Protein AF-A0A7S4W6D6-F1 (afdb_monomer_lite)

pLDDT: mean 73.68, std 18.91, range [32.16, 95.25]

Secondary structure (DSSP, 8-state):
--------TTGGGSS----S---HHHHHHHHHHHHHHHHHHHHHHHHTT-HHHHHHHHHHHHHHHHHTT-HHHHHHHHHHHHHHHHHTT-HHHHHHHHHHHHHHHHHHHHHHHHHS---

Structure (mmCIF, N/CA/C/O backbone):
data_AF-A0A7S4W6D6-F1
#
_entry.id   AF-A0A7S4W6D6-F1
#
loop_
_atom_site.group_PDB
_atom_site.id
_atom_site.type_symbol
_atom_site.label_atom_id
_atom_site.label_alt_id
_atom_site.label_comp_id
_atom_site.label_asym_id
_atom_site.label_entity_id
_atom_site.label_seq_id
_atom_site.pdbx_PDB_ins_code
_atom_site.Cartn_x
_atom_site.Cartn_y
_atom_site.Cartn_z
_atom_site.occupancy
_atom_site.B_iso_or_equiv
_atom_site.auth_seq_id
_atom_site.auth_comp_id
_atom_site.auth_asym_id
_atom_site.auth_atom_id
_atom_site.pdbx_PDB_model_num
ATOM 1 N N . THR A 1 1 ? -33.468 15.101 10.224 1.00 41.28 1 THR A N 1
ATOM 2 C CA . THR A 1 1 ? -33.959 14.439 9.003 1.00 41.28 1 THR A CA 1
ATOM 3 C C . THR A 1 1 ? -32.757 14.101 8.156 1.00 41.28 1 THR A C 1
ATOM 5 O O . THR A 1 1 ? -32.208 14.968 7.493 1.00 41.28 1 THR A O 1
ATOM 8 N N . GLU A 1 2 ? -32.284 12.864 8.291 1.00 43.59 2 GLU A N 1
ATOM 9 C CA . GLU A 1 2 ? -31.360 12.244 7.335 1.00 43.59 2 GLU A CA 1
ATOM 10 C C . GLU A 1 2 ? -32.027 12.132 5.956 1.00 43.59 2 GLU A C 1
ATOM 12 O O . GLU A 1 2 ? -33.261 12.132 5.866 1.00 43.59 2 GLU A O 1
ATOM 17 N N . PRO A 1 3 ? -31.221 12.002 4.892 1.00 48.72 3 PRO A N 1
ATOM 18 C CA . PRO A 1 3 ? -31.284 10.718 4.204 1.00 48.72 3 PRO A CA 1
ATOM 19 C C . PRO A 1 3 ? -29.919 10.149 3.778 1.00 48.72 3 PRO A C 1
ATOM 21 O O . PRO A 1 3 ? -29.085 10.830 3.189 1.00 48.72 3 PRO A O 1
ATOM 24 N N . ALA A 1 4 ? -29.788 8.850 4.052 1.00 39.94 4 ALA A N 1
ATOM 25 C CA . ALA A 1 4 ? -29.309 7.790 3.166 1.00 39.94 4 ALA A CA 1
ATOM 26 C C . ALA A 1 4 ? -27.932 7.937 2.489 1.00 39.94 4 ALA A C 1
ATOM 28 O O . ALA A 1 4 ? -27.770 8.470 1.393 1.00 39.94 4 ALA A O 1
ATOM 29 N N . LEU A 1 5 ? -26.965 7.278 3.130 1.00 52.81 5 LEU A N 1
ATOM 30 C CA . LEU A 1 5 ? -25.963 6.428 2.490 1.00 52.81 5 LEU A CA 1
ATOM 31 C C . LEU A 1 5 ? -26.564 5.592 1.346 1.00 52.81 5 LEU A C 1
ATOM 33 O O . LEU A 1 5 ? -27.605 4.978 1.541 1.00 52.81 5 LEU A O 1
ATOM 37 N N . GLU A 1 6 ? -25.863 5.516 0.213 1.00 42.66 6 GLU A N 1
ATOM 38 C CA . GLU A 1 6 ? -25.458 4.260 -0.445 1.0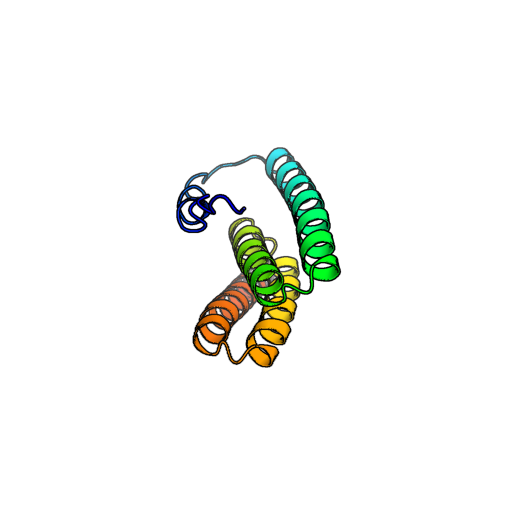0 42.66 6 GLU A CA 1
ATOM 39 C C . GLU A 1 6 ? -24.700 4.586 -1.741 1.00 42.66 6 GLU A C 1
ATOM 41 O O . GLU A 1 6 ? -25.238 4.595 -2.844 1.00 42.66 6 GLU A O 1
ATOM 46 N N . VAL A 1 7 ? -23.399 4.848 -1.611 1.00 49.75 7 VAL A N 1
ATOM 47 C CA . VAL A 1 7 ? -22.474 4.533 -2.703 1.00 49.75 7 VAL A CA 1
ATOM 48 C C . VAL A 1 7 ? -21.761 3.263 -2.256 1.00 49.75 7 VAL A C 1
ATOM 50 O O . VAL A 1 7 ? -21.077 3.296 -1.229 1.00 49.75 7 VAL A O 1
ATOM 53 N N . PRO A 1 8 ? -21.942 2.123 -2.941 1.00 40.03 8 PRO A N 1
ATOM 54 C CA . PRO A 1 8 ? -21.362 0.872 -2.499 1.00 40.03 8 PRO A CA 1
ATOM 55 C C . PRO A 1 8 ? -19.841 0.968 -2.633 1.00 40.03 8 PRO A C 1
ATOM 57 O O . PRO A 1 8 ? -19.278 0.826 -3.715 1.00 40.03 8 PRO A O 1
ATOM 60 N N . LEU A 1 9 ? -19.166 1.144 -1.495 1.00 46.25 9 LEU A N 1
ATOM 61 C CA . LEU A 1 9 ? -17.710 1.038 -1.327 1.00 46.25 9 LEU A CA 1
ATOM 62 C C . LEU A 1 9 ? -17.166 -0.334 -1.805 1.00 46.25 9 LEU A C 1
ATOM 64 O O . LEU A 1 9 ? -15.966 -0.520 -1.977 1.00 46.25 9 LEU A O 1
ATOM 68 N N . ALA A 1 10 ? -18.061 -1.297 -2.058 1.00 36.84 10 ALA A N 1
ATOM 69 C CA . ALA A 1 10 ? -17.782 -2.588 -2.676 1.00 36.84 10 ALA A CA 1
ATOM 70 C C . ALA A 1 10 ? -17.626 -2.538 -4.213 1.00 36.84 10 ALA A C 1
ATOM 72 O O . ALA A 1 10 ? -16.983 -3.423 -4.769 1.00 36.84 10 ALA A O 1
ATOM 73 N N . ALA A 1 11 ? -18.151 -1.521 -4.909 1.00 33.66 11 ALA A N 1
ATOM 74 C CA . ALA A 1 11 ? -18.073 -1.425 -6.373 1.00 33.66 11 ALA A CA 1
ATOM 75 C C . ALA A 1 11 ? -16.728 -0.872 -6.876 1.00 33.66 11 ALA A C 1
ATOM 77 O O . ALA A 1 11 ? -16.316 -1.169 -7.994 1.00 33.66 11 ALA A O 1
ATOM 78 N N . ALA A 1 12 ? -15.988 -0.144 -6.035 1.00 40.50 12 ALA A N 1
ATOM 79 C CA . ALA A 1 12 ? -14.643 0.328 -6.372 1.00 40.50 12 ALA A CA 1
ATOM 80 C C . ALA A 1 12 ? -13.569 -0.781 -6.295 1.00 40.50 12 ALA A C 1
ATOM 82 O O . ALA A 1 12 ? -12.420 -0.555 -6.663 1.00 40.50 12 ALA A O 1
ATOM 83 N N . ARG A 1 13 ? -13.929 -1.992 -5.833 1.00 39.66 13 ARG A N 1
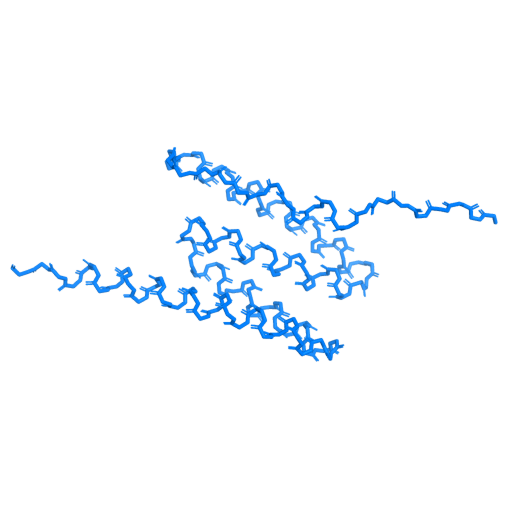ATOM 84 C CA . ARG A 1 13 ? -13.005 -3.127 -5.655 1.00 39.66 13 ARG A CA 1
ATOM 85 C C . ARG A 1 13 ? -12.762 -3.982 -6.909 1.00 39.66 13 ARG A C 1
ATOM 87 O O . ARG A 1 13 ? -11.958 -4.904 -6.814 1.00 39.66 13 ARG A O 1
ATOM 94 N N . CYS A 1 14 ? -13.391 -3.714 -8.061 1.00 32.16 14 CYS A N 1
ATOM 95 C CA . CYS A 1 14 ? -13.367 -4.665 -9.191 1.00 32.16 14 CYS A CA 1
ATOM 96 C C . CYS A 1 14 ? -12.949 -4.143 -10.579 1.00 32.16 14 CYS A C 1
ATOM 98 O O . CYS A 1 14 ? -12.890 -4.951 -11.498 1.00 32.16 14 CYS A O 1
ATOM 100 N N . THR A 1 15 ? -12.591 -2.874 -10.773 1.00 45.25 15 THR A N 1
ATOM 101 C CA . THR A 1 15 ? -12.300 -2.331 -12.125 1.00 45.25 15 THR A CA 1
ATOM 102 C C . THR A 1 15 ? -10.847 -1.912 -12.356 1.00 45.25 15 THR A C 1
ATOM 104 O O . THR A 1 15 ? -10.581 -0.967 -13.089 1.00 45.25 15 THR A O 1
ATOM 107 N N . LEU A 1 16 ? -9.878 -2.612 -11.758 1.00 44.31 16 LEU A N 1
ATOM 108 C CA . LEU A 1 16 ? -8.450 -2.354 -12.017 1.00 44.31 16 LEU A CA 1
ATOM 109 C C . LEU A 1 16 ? -7.675 -3.646 -12.313 1.00 44.31 16 LEU A C 1
ATOM 111 O O . LEU A 1 16 ? -6.650 -3.975 -11.701 1.00 44.31 16 LEU A O 1
ATOM 115 N N . LEU A 1 17 ? -8.235 -4.405 -13.251 1.00 53.34 17 LEU A N 1
ATOM 116 C CA . LEU A 1 17 ? -7.581 -5.483 -13.976 1.00 53.34 17 LEU A CA 1
ATOM 117 C C . LEU A 1 17 ? -7.594 -5.110 -15.455 1.00 53.34 17 LEU A C 1
ATOM 119 O O . LEU A 1 17 ? -8.565 -4.536 -15.929 1.00 53.34 17 LEU A O 1
ATOM 123 N N . GLU A 1 18 ? -6.510 -5.486 -16.126 1.00 52.00 18 GLU A N 1
ATOM 124 C CA . GLU A 1 18 ? -6.166 -5.184 -17.518 1.00 52.00 18 GLU A CA 1
ATOM 125 C C . GLU A 1 18 ? -5.573 -3.790 -17.715 1.00 52.00 18 GLU A C 1
ATOM 127 O O . GLU A 1 18 ? -6.297 -2.818 -17.845 1.00 52.00 18 GLU A O 1
ATOM 132 N N . VAL A 1 19 ? -4.237 -3.702 -17.760 1.00 44.19 19 VAL A N 1
ATOM 133 C CA . VAL A 1 19 ? -3.527 -3.501 -19.036 1.00 44.19 19 VAL A CA 1
ATOM 134 C C . VAL A 1 19 ? -2.110 -4.083 -18.915 1.00 44.19 19 VAL A C 1
ATOM 136 O O . VAL A 1 19 ? -1.257 -3.569 -18.197 1.00 44.19 19 VAL A O 1
ATOM 139 N N . ARG A 1 20 ? -1.843 -5.181 -19.628 1.00 42.28 20 ARG A N 1
ATOM 140 C CA . ARG A 1 20 ? -0.482 -5.636 -19.947 1.00 42.28 20 ARG A CA 1
ATOM 141 C C . ARG A 1 20 ? -0.112 -5.019 -21.295 1.00 42.28 20 ARG A C 1
ATOM 143 O O . ARG A 1 20 ? -0.681 -5.419 -22.303 1.00 42.28 20 ARG A O 1
ATOM 150 N N . GLY A 1 21 ? 0.831 -4.077 -21.296 1.00 49.56 21 GLY A N 1
ATOM 151 C CA . GLY A 1 21 ? 1.399 -3.480 -22.514 1.00 49.56 21 GLY A CA 1
ATOM 152 C C . GLY A 1 21 ? 1.169 -1.976 -22.625 1.00 49.56 21 GLY A C 1
ATOM 153 O O . GLY A 1 21 ? 0.444 -1.540 -23.509 1.00 49.56 21 GLY A O 1
ATOM 154 N N . GLN A 1 22 ? 1.756 -1.185 -21.722 1.00 50.47 22 GLN A N 1
ATOM 155 C CA . GLN A 1 22 ? 1.543 0.265 -21.697 1.00 50.47 22 GLN A CA 1
ATOM 156 C C . GLN A 1 22 ? 2.870 1.031 -21.717 1.00 50.47 22 GLN A C 1
ATOM 158 O O . GLN A 1 22 ? 3.802 0.655 -20.994 1.00 50.47 22 GLN A O 1
ATOM 163 N N . GLU A 1 23 ? 2.936 2.055 -22.571 1.00 51.19 23 GLU A N 1
ATOM 164 C CA . GLU A 1 23 ? 4.106 2.892 -22.857 1.00 51.19 23 GLU A CA 1
ATOM 165 C C . GLU A 1 23 ? 4.630 3.586 -21.581 1.00 51.19 23 GLU A C 1
ATOM 167 O O . GLU A 1 23 ? 3.844 3.930 -20.692 1.00 51.19 23 GLU A O 1
ATOM 172 N N . PRO A 1 24 ? 5.949 3.822 -21.455 1.00 53.44 24 PRO A N 1
ATOM 173 C CA . PRO A 1 24 ? 6.542 4.414 -20.250 1.00 53.44 24 PRO A CA 1
ATOM 174 C C . PRO A 1 24 ? 5.996 5.817 -19.926 1.00 53.44 24 PRO A C 1
ATOM 176 O O . PRO A 1 24 ? 5.885 6.173 -18.753 1.00 53.44 24 PRO A O 1
ATOM 179 N N . SER A 1 25 ? 5.593 6.590 -20.940 1.00 56.75 25 SER A N 1
ATOM 180 C CA . SER A 1 25 ? 4.988 7.918 -20.770 1.00 56.75 25 SER A CA 1
ATOM 181 C C . SER A 1 25 ? 3.594 7.863 -20.133 1.00 56.75 25 SER A C 1
ATOM 183 O O . SER A 1 25 ? 3.292 8.675 -19.260 1.00 56.75 25 SER A O 1
ATOM 185 N N . ASP A 1 26 ? 2.776 6.873 -20.496 1.00 62.25 26 ASP A N 1
ATOM 186 C CA . ASP A 1 26 ? 1.437 6.685 -19.922 1.00 62.25 26 ASP A CA 1
ATOM 187 C C . ASP A 1 26 ? 1.500 6.204 -18.467 1.00 62.25 26 ASP A C 1
ATOM 189 O O . ASP A 1 26 ? 0.642 6.548 -17.653 1.00 62.25 26 ASP A O 1
ATOM 193 N N . ARG A 1 27 ? 2.535 5.428 -18.116 1.00 59.19 27 ARG A N 1
ATOM 194 C CA . ARG A 1 27 ? 2.764 4.969 -16.735 1.00 59.19 27 ARG A CA 1
ATOM 195 C C . ARG A 1 27 ? 3.138 6.115 -15.805 1.00 59.19 27 ARG A C 1
ATOM 197 O O . ARG A 1 27 ? 2.593 6.205 -14.712 1.00 59.19 27 ARG A O 1
ATOM 204 N N . LEU A 1 28 ? 4.028 7.004 -16.246 1.00 61.69 28 LEU A N 1
ATOM 205 C CA . LEU A 1 28 ? 4.422 8.188 -15.476 1.00 61.69 28 LEU A CA 1
ATOM 206 C C . LEU A 1 28 ? 3.243 9.139 -15.261 1.00 61.69 28 LEU A C 1
ATOM 208 O O . LEU A 1 28 ? 3.037 9.613 -14.147 1.00 61.69 28 LEU A O 1
ATOM 212 N N . LEU A 1 29 ? 2.435 9.368 -16.301 1.00 66.25 29 LEU A N 1
ATOM 213 C CA . LEU A 1 29 ? 1.248 10.214 -16.193 1.00 66.25 29 LEU A CA 1
ATOM 214 C C . LEU A 1 29 ? 0.227 9.628 -15.206 1.00 66.25 29 LEU A C 1
ATOM 216 O O . LEU A 1 29 ? -0.270 10.344 -14.340 1.00 66.25 29 LEU A O 1
ATOM 220 N N . ARG A 1 30 ? -0.027 8.315 -15.268 1.00 66.25 30 ARG A N 1
ATOM 221 C CA . ARG A 1 30 ? -0.921 7.636 -14.318 1.00 66.25 30 ARG A CA 1
ATOM 222 C C . ARG A 1 30 ? -0.388 7.628 -12.892 1.00 66.25 30 ARG A C 1
ATOM 224 O O . ARG A 1 30 ? -1.177 7.809 -11.970 1.00 66.25 30 ARG A O 1
ATOM 231 N N . ALA A 1 31 ? 0.917 7.442 -12.701 1.00 67.06 31 ALA A N 1
ATOM 232 C CA . ALA A 1 31 ? 1.538 7.527 -11.383 1.00 67.06 31 ALA A CA 1
ATOM 233 C C . ALA A 1 31 ? 1.353 8.931 -10.787 1.00 67.06 31 ALA A C 1
ATOM 235 O O . ALA A 1 31 ? 0.902 9.055 -9.653 1.00 67.06 31 ALA A O 1
ATOM 236 N N . GLN A 1 32 ? 1.581 9.981 -11.580 1.00 71.19 32 GLN A N 1
ATOM 237 C CA . GLN A 1 32 ? 1.366 11.369 -11.166 1.00 71.19 32 GLN A CA 1
ATOM 238 C C . GLN A 1 32 ? -0.104 11.639 -10.791 1.00 71.19 32 GLN A C 1
ATOM 240 O O . GLN A 1 32 ? -0.394 12.182 -9.726 1.00 71.19 32 GLN A O 1
ATOM 245 N N . GLU A 1 33 ? -1.052 11.214 -11.632 1.00 75.94 33 GLU A N 1
ATOM 246 C CA . GLU A 1 33 ? -2.488 11.358 -11.362 1.00 75.94 33 GLU A CA 1
ATOM 247 C C . GLU A 1 33 ? -2.931 10.575 -10.120 1.00 75.94 33 GLU A C 1
ATOM 249 O O . GLU A 1 33 ? -3.780 11.038 -9.350 1.00 75.94 33 GLU A O 1
ATOM 254 N N . LEU A 1 34 ? -2.365 9.383 -9.916 1.00 74.50 34 LEU A N 1
ATOM 255 C CA . LEU A 1 34 ? -2.608 8.569 -8.734 1.00 74.50 34 LEU A CA 1
ATOM 256 C C . LEU A 1 34 ? -2.092 9.288 -7.486 1.00 74.50 34 LEU A C 1
ATOM 258 O O . LEU A 1 34 ? -2.823 9.376 -6.507 1.00 74.50 34 LEU A O 1
ATOM 262 N N . GLU A 1 35 ? -0.891 9.862 -7.521 1.00 75.44 35 GLU A N 1
ATOM 263 C CA . GLU A 1 35 ? -0.320 10.631 -6.410 1.00 75.44 35 GLU A CA 1
ATOM 264 C C . GLU A 1 35 ? -1.172 11.843 -6.043 1.00 75.44 35 GLU A C 1
ATOM 266 O O . GLU A 1 35 ? -1.495 12.036 -4.869 1.00 75.44 35 GLU A O 1
ATOM 271 N N . ASP A 1 36 ? -1.617 12.612 -7.036 1.00 78.25 36 ASP A N 1
ATOM 272 C CA . ASP A 1 36 ? -2.478 13.771 -6.810 1.00 78.25 36 ASP A CA 1
ATOM 273 C C . ASP A 1 36 ? -3.831 13.371 -6.208 1.00 78.25 36 ASP A C 1
ATOM 275 O O . ASP A 1 36 ? -4.380 14.060 -5.338 1.00 78.25 36 ASP A O 1
ATOM 279 N N . ARG A 1 37 ? -4.392 12.241 -6.654 1.00 76.75 37 ARG A N 1
ATOM 280 C CA . ARG A 1 37 ? -5.629 11.687 -6.088 1.00 76.75 37 ARG A CA 1
ATOM 281 C C . ARG A 1 37 ? -5.420 11.188 -4.663 1.00 76.75 37 ARG A C 1
ATOM 283 O O . ARG A 1 37 ? -6.222 11.521 -3.791 1.00 76.75 37 ARG A O 1
ATOM 290 N N . LEU A 1 38 ? -4.337 10.458 -4.414 1.00 79.19 38 LEU A N 1
ATOM 291 C CA . LEU A 1 38 ? -3.986 9.944 -3.095 1.00 79.19 38 LEU A CA 1
ATOM 292 C C . LEU A 1 38 ? -3.741 11.075 -2.105 1.00 79.19 38 LEU A C 1
ATOM 294 O O . LEU A 1 38 ? -4.275 11.029 -1.003 1.00 79.19 38 LEU A O 1
ATOM 298 N N . GLY A 1 39 ? -3.025 12.128 -2.500 1.00 78.12 39 GLY A N 1
ATOM 299 C CA . GLY A 1 39 ? -2.808 13.303 -1.658 1.00 78.12 39 GLY A CA 1
ATOM 300 C C . GLY A 1 39 ? -4.124 13.952 -1.221 1.00 78.12 39 GLY A C 1
ATOM 301 O O . GLY A 1 39 ? -4.309 14.256 -0.040 1.00 78.12 39 GLY A O 1
ATOM 302 N N . LYS A 1 40 ? -5.086 14.092 -2.144 1.00 79.75 40 LYS A N 1
ATOM 303 C CA . LYS A 1 40 ? -6.423 14.639 -1.845 1.00 79.75 40 LYS A CA 1
ATOM 304 C C . LYS A 1 40 ? -7.235 13.733 -0.918 1.00 79.75 40 LYS A C 1
ATOM 306 O O . LYS A 1 40 ? -7.895 14.234 -0.007 1.00 79.75 40 LYS A O 1
ATOM 311 N N . GLU A 1 41 ? -7.212 12.421 -1.137 1.00 77.81 41 GLU A N 1
ATOM 312 C CA . GLU A 1 41 ? -7.947 11.451 -0.314 1.00 77.81 41 GLU A CA 1
ATOM 313 C C . GLU A 1 41 ? -7.344 11.314 1.089 1.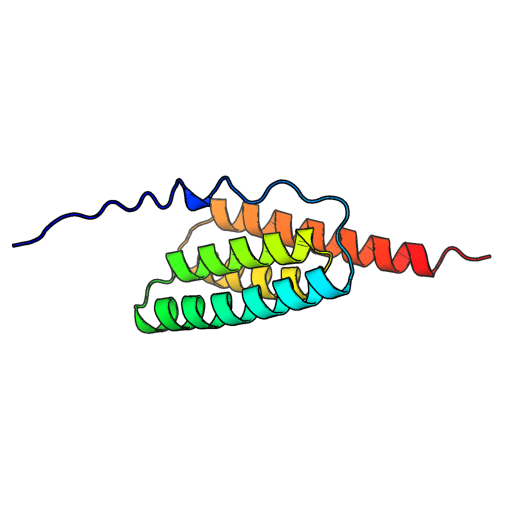00 77.81 41 GLU A C 1
ATOM 315 O O . GLU A 1 41 ? -8.075 11.370 2.079 1.00 77.81 41 GLU A O 1
ATOM 320 N N . VAL A 1 42 ? -6.015 11.243 1.195 1.00 75.38 42 VAL A N 1
ATOM 321 C CA . VAL A 1 42 ? -5.289 11.219 2.472 1.00 75.38 42 VAL A CA 1
ATOM 322 C C . VAL A 1 42 ? -5.586 12.479 3.278 1.00 75.38 42 VAL A C 1
ATOM 324 O O . VAL A 1 42 ? -5.954 12.377 4.447 1.00 75.38 42 VAL A O 1
ATOM 327 N N . ALA A 1 43 ? -5.513 13.662 2.658 1.00 76.94 43 ALA A N 1
ATOM 328 C CA . ALA A 1 43 ? -5.841 14.921 3.324 1.00 76.94 43 ALA A CA 1
ATOM 329 C C . ALA A 1 43 ? -7.299 14.947 3.808 1.00 76.94 43 ALA A C 1
ATOM 331 O O . ALA A 1 43 ? -7.574 15.356 4.936 1.00 76.94 43 ALA A O 1
ATOM 332 N N . ARG A 1 44 ? -8.239 14.452 2.992 1.00 76.06 44 ARG A N 1
ATOM 333 C CA . ARG A 1 44 ? -9.655 14.358 3.369 1.00 76.06 44 ARG A CA 1
ATOM 334 C C . ARG A 1 44 ? -9.859 13.445 4.578 1.00 76.06 44 ARG A C 1
ATOM 336 O O . ARG A 1 44 ? -10.553 13.838 5.511 1.00 76.06 44 ARG A O 1
ATOM 343 N N . HIS A 1 45 ? -9.263 12.254 4.576 1.00 74.19 45 HIS A N 1
ATOM 344 C CA . HIS A 1 45 ? -9.408 11.291 5.670 1.00 74.19 45 HIS A CA 1
ATOM 345 C C . HIS A 1 45 ? -8.688 11.724 6.945 1.00 74.19 45 HIS A C 1
ATOM 347 O O . HIS A 1 45 ? -9.186 11.476 8.045 1.00 74.19 45 HIS A O 1
ATOM 353 N N . PHE A 1 46 ? -7.561 12.421 6.802 1.00 70.38 46 PHE A N 1
ATOM 354 C CA . PHE A 1 46 ? -6.861 13.043 7.916 1.00 70.38 46 PHE A CA 1
ATOM 355 C C . PHE A 1 46 ? -7.726 14.123 8.580 1.00 70.38 46 PHE A C 1
ATOM 357 O O . PHE A 1 46 ? -7.909 14.096 9.795 1.00 70.38 46 PHE A O 1
ATOM 364 N N . LEU A 1 47 ? -8.336 15.013 7.788 1.00 71.75 47 LEU A N 1
ATOM 365 C CA . LEU A 1 47 ? -9.233 16.061 8.290 1.00 71.75 47 LEU A CA 1
ATOM 366 C C . LEU A 1 47 ? -10.537 15.503 8.877 1.00 71.75 47 LEU A C 1
ATOM 368 O O . LEU A 1 47 ? -11.065 16.062 9.833 1.00 71.75 47 LEU A O 1
ATOM 372 N N . SER A 1 48 ? -11.053 14.395 8.336 1.00 74.12 48 SER A N 1
ATOM 373 C CA . SER A 1 48 ? -12.280 13.757 8.826 1.00 74.12 48 SER A CA 1
ATOM 374 C C . SER A 1 48 ? -12.050 12.791 9.996 1.00 74.12 48 SER A C 1
ATOM 376 O O . SER A 1 48 ? -13.007 12.183 10.470 1.00 74.12 48 SER A O 1
ATOM 378 N N . GLY A 1 49 ? -10.796 12.563 10.408 1.00 77.44 49 GLY A N 1
ATOM 379 C CA . GLY A 1 49 ? -10.433 11.597 11.450 1.00 77.44 49 GLY A CA 1
ATOM 380 C C . GLY A 1 49 ? -10.719 10.129 11.101 1.00 77.44 49 GLY A C 1
ATOM 381 O O . GLY A 1 49 ? -10.649 9.268 11.980 1.00 77.44 49 GLY A O 1
ATOM 382 N N . ASN A 1 50 ? -11.030 9.811 9.838 1.00 82.81 50 ASN A N 1
ATOM 383 C CA . ASN A 1 50 ? -11.396 8.454 9.431 1.00 82.81 50 ASN A CA 1
ATOM 384 C C . ASN A 1 50 ? -10.140 7.640 9.095 1.00 82.81 50 ASN A C 1
ATOM 386 O O . ASN A 1 50 ? -9.720 7.530 7.943 1.00 82.81 50 ASN A O 1
ATOM 390 N N . ARG A 1 51 ? -9.534 7.079 10.144 1.00 79.94 51 ARG A N 1
ATOM 391 C CA . ARG A 1 51 ? -8.292 6.301 10.058 1.00 79.94 51 ARG A CA 1
ATOM 392 C C . ARG A 1 51 ? -8.443 4.992 9.277 1.00 79.94 51 ARG A C 1
ATOM 394 O O . ARG A 1 51 ? -7.462 4.544 8.693 1.00 79.94 51 ARG A O 1
ATOM 401 N N . ASP A 1 52 ? -9.635 4.397 9.252 1.00 82.06 52 ASP A N 1
ATOM 402 C CA . ASP A 1 52 ? -9.893 3.157 8.507 1.00 82.06 52 ASP A CA 1
ATOM 403 C C . ASP A 1 52 ? -9.889 3.402 6.996 1.00 82.06 52 ASP A C 1
ATOM 405 O O . ASP A 1 52 ? -9.186 2.718 6.249 1.00 82.06 52 ASP A O 1
ATOM 409 N N . ALA A 1 53 ? -10.580 4.458 6.560 1.00 82.75 53 ALA A N 1
ATOM 410 C CA . ALA A 1 53 ? -10.581 4.863 5.162 1.00 82.75 53 ALA A CA 1
ATOM 411 C C . ALA A 1 53 ? -9.177 5.276 4.691 1.00 82.75 53 ALA A C 1
ATOM 413 O O . ALA A 1 53 ? -8.741 4.842 3.629 1.00 82.75 53 ALA A O 1
ATOM 414 N N . LEU A 1 54 ? -8.427 6.011 5.524 1.00 82.19 54 LEU A N 1
ATOM 415 C CA . LEU A 1 54 ? -7.027 6.347 5.249 1.00 82.19 54 LEU A CA 1
ATOM 416 C C . LEU A 1 54 ? -6.169 5.093 5.017 1.00 82.19 54 LEU A C 1
ATOM 418 O O . LEU A 1 54 ? -5.446 5.012 4.025 1.00 82.19 54 LEU A O 1
ATOM 422 N N . ALA A 1 55 ? -6.264 4.104 5.908 1.00 86.56 55 ALA A N 1
ATOM 423 C CA . ALA A 1 55 ? -5.499 2.864 5.800 1.00 86.56 55 ALA A CA 1
ATOM 424 C C . ALA A 1 55 ? -5.867 2.064 4.538 1.00 86.56 55 ALA A C 1
ATOM 426 O O . ALA A 1 55 ? -4.987 1.536 3.859 1.00 86.56 55 ALA A O 1
ATOM 427 N N . CYS A 1 56 ? -7.154 2.019 4.183 1.00 87.69 56 CYS A N 1
ATOM 428 C CA . CYS A 1 56 ? -7.624 1.355 2.967 1.00 87.69 56 CYS A CA 1
ATOM 429 C C . CYS A 1 56 ? -7.152 2.053 1.684 1.00 87.69 56 CYS A C 1
ATOM 431 O O . CYS A 1 56 ? -6.789 1.371 0.721 1.00 87.69 56 CYS A O 1
ATOM 433 N N . THR A 1 57 ? -7.125 3.388 1.666 1.00 87.38 57 THR A N 1
ATOM 434 C CA . THR A 1 57 ? -6.571 4.161 0.547 1.00 87.38 57 THR A CA 1
ATOM 435 C C . THR A 1 57 ? -5.081 3.870 0.379 1.00 87.38 57 THR A C 1
ATOM 437 O O . THR A 1 57 ? -4.644 3.580 -0.732 1.00 87.38 57 THR A O 1
ATOM 440 N N . LEU A 1 58 ? -4.311 3.855 1.473 1.00 88.50 58 LEU A N 1
ATOM 441 C CA . LEU A 1 58 ? -2.878 3.540 1.444 1.00 88.50 58 LEU A CA 1
ATOM 442 C C . LEU A 1 58 ? -2.595 2.105 0.967 1.00 88.50 58 LEU A C 1
ATOM 444 O O . LEU A 1 58 ? -1.692 1.896 0.162 1.00 88.50 58 LEU A O 1
ATOM 448 N N . GLU A 1 59 ? -3.387 1.120 1.399 1.00 90.75 59 GLU A N 1
ATOM 449 C CA . GLU A 1 59 ? -3.287 -0.259 0.897 1.00 90.75 59 GLU A CA 1
ATOM 450 C C . GLU A 1 59 ? -3.561 -0.342 -0.609 1.00 90.75 59 GLU A C 1
ATOM 452 O O . GLU A 1 59 ? -2.811 -0.975 -1.351 1.00 90.75 59 GLU A O 1
ATOM 457 N N . SER A 1 60 ? -4.633 0.308 -1.066 1.00 87.69 60 SER A N 1
ATOM 458 C CA . SER A 1 60 ? -5.029 0.286 -2.478 1.00 87.69 60 SER A CA 1
ATOM 459 C C . SER A 1 60 ? -3.978 0.963 -3.359 1.00 87.69 60 SER A C 1
ATOM 461 O O . SER A 1 60 ? -3.664 0.472 -4.443 1.00 87.69 60 SER A O 1
ATOM 463 N N . ALA A 1 61 ? -3.395 2.054 -2.861 1.00 86.44 61 ALA A N 1
ATOM 464 C CA . ALA A 1 61 ? -2.282 2.749 -3.486 1.00 86.44 61 ALA A CA 1
ATOM 465 C C . ALA A 1 61 ? -1.049 1.856 -3.611 1.00 86.44 61 ALA A C 1
ATOM 467 O O . ALA A 1 61 ? -0.492 1.719 -4.697 1.00 86.44 61 ALA A O 1
ATOM 468 N N . ALA A 1 62 ? -0.650 1.216 -2.510 1.00 87.81 62 ALA A N 1
ATOM 469 C CA . ALA A 1 62 ? 0.505 0.334 -2.487 1.00 87.81 62 ALA A CA 1
ATOM 470 C C . ALA A 1 62 ? 0.368 -0.802 -3.508 1.00 87.81 62 ALA A C 1
ATOM 472 O O . ALA A 1 62 ? 1.308 -1.098 -4.240 1.00 87.81 62 ALA A O 1
ATOM 473 N N . LEU A 1 63 ? -0.826 -1.390 -3.617 1.00 88.31 63 LEU A N 1
ATOM 474 C CA . LEU A 1 63 ? -1.106 -2.421 -4.611 1.00 88.31 63 LEU A CA 1
ATOM 475 C C . LEU A 1 63 ? -1.018 -1.896 -6.054 1.00 88.31 63 LEU A C 1
ATOM 477 O O . LEU A 1 63 ? -0.555 -2.622 -6.932 1.00 88.31 63 LEU A O 1
ATOM 481 N N . ALA A 1 64 ? -1.467 -0.666 -6.315 1.00 86.19 64 ALA A N 1
ATOM 482 C CA . ALA A 1 64 ? -1.365 -0.051 -7.638 1.00 86.19 64 ALA A CA 1
ATOM 483 C C . ALA A 1 64 ? 0.100 0.194 -8.032 1.00 86.19 64 ALA A C 1
ATOM 485 O O . ALA A 1 64 ? 0.523 -0.261 -9.090 1.00 86.19 64 ALA A O 1
ATOM 486 N N . PHE A 1 65 ? 0.899 0.796 -7.145 1.00 83.38 65 PHE A N 1
ATOM 487 C CA . PHE A 1 65 ? 2.328 1.009 -7.398 1.00 83.38 65 PHE A CA 1
ATOM 488 C C . PHE A 1 65 ? 3.104 -0.298 -7.561 1.00 83.38 65 PHE A C 1
ATOM 490 O O . PHE A 1 65 ? 4.001 -0.367 -8.396 1.00 83.38 65 PHE A O 1
ATOM 497 N N . LEU A 1 66 ? 2.736 -1.347 -6.818 1.00 85.56 66 LEU A N 1
ATOM 498 C CA . LEU A 1 66 ? 3.325 -2.672 -6.989 1.00 85.56 66 LEU A CA 1
ATOM 499 C C . LEU A 1 66 ? 3.034 -3.227 -8.392 1.00 85.56 66 LEU A C 1
ATOM 501 O O . LEU A 1 66 ? 3.939 -3.684 -9.075 1.00 85.56 66 LEU A O 1
ATOM 505 N N . LYS A 1 67 ? 1.785 -3.131 -8.865 1.00 84.44 67 LYS A N 1
ATOM 506 C CA . LYS A 1 67 ? 1.416 -3.560 -10.228 1.00 84.44 67 LYS A CA 1
ATOM 507 C C . LYS A 1 67 ? 2.151 -2.777 -11.319 1.00 84.44 67 LYS A C 1
ATOM 509 O O . LYS A 1 67 ? 2.437 -3.344 -12.373 1.00 84.44 67 LYS A O 1
ATOM 514 N N . ASP A 1 68 ? 2.448 -1.507 -11.062 1.00 82.56 68 ASP A N 1
ATOM 515 C CA . ASP A 1 68 ? 3.176 -0.636 -11.986 1.00 82.56 68 ASP A CA 1
ATOM 516 C C . ASP A 1 68 ? 4.706 -0.834 -11.926 1.00 82.56 68 ASP A C 1
ATOM 518 O O . ASP A 1 68 ? 5.433 -0.244 -12.729 1.00 82.56 68 ASP A O 1
ATOM 522 N N . GLY A 1 69 ? 5.204 -1.690 -11.022 1.00 83.06 69 GLY A N 1
ATOM 523 C CA . GLY A 1 69 ? 6.630 -1.977 -10.829 1.00 83.06 69 GLY A CA 1
ATOM 524 C C . GLY A 1 69 ? 7.381 -0.911 -10.025 1.00 83.06 69 GLY A C 1
ATOM 525 O O . GLY A 1 69 ? 8.606 -0.950 -9.934 1.00 83.06 69 GLY A O 1
ATOM 526 N N . ALA A 1 70 ? 6.669 0.045 -9.424 1.00 84.75 70 ALA A N 1
ATOM 527 C CA . ALA A 1 70 ? 7.218 1.044 -8.511 1.00 84.75 70 ALA A CA 1
ATOM 528 C C . ALA A 1 70 ? 7.300 0.472 -7.084 1.00 84.75 70 ALA A C 1
ATOM 530 O O . ALA A 1 70 ? 6.691 0.985 -6.139 1.00 84.75 70 ALA A O 1
ATOM 531 N N . SER A 1 71 ? 8.032 -0.633 -6.934 1.00 87.94 71 SER A N 1
ATOM 532 C CA . SER A 1 71 ? 8.026 -1.476 -5.733 1.00 87.94 71 SER A CA 1
ATOM 533 C C . SER A 1 71 ? 8.530 -0.743 -4.476 1.00 87.94 71 SER A C 1
ATOM 535 O O . SER A 1 71 ? 8.039 -1.001 -3.380 1.00 87.94 71 SER A O 1
ATOM 537 N N . GLU A 1 72 ? 9.441 0.227 -4.612 1.00 88.62 72 GLU A N 1
ATOM 538 C CA . GLU A 1 72 ? 9.906 1.078 -3.500 1.00 88.62 72 GLU A CA 1
ATOM 539 C C . GLU A 1 72 ? 8.769 1.945 -2.936 1.00 88.62 72 GLU A C 1
ATOM 541 O O . GLU A 1 72 ? 8.516 1.956 -1.731 1.00 88.62 72 GLU A O 1
ATOM 546 N N . LYS A 1 73 ? 8.005 2.598 -3.817 1.00 84.69 73 LYS A N 1
ATOM 547 C CA . LYS A 1 73 ? 6.872 3.447 -3.426 1.00 84.69 73 LYS A CA 1
ATOM 548 C C . LYS A 1 73 ? 5.708 2.627 -2.877 1.00 84.69 73 LYS A C 1
ATOM 550 O O . LYS A 1 73 ? 5.058 3.026 -1.909 1.00 84.69 73 LYS A O 1
ATOM 555 N N . ALA A 1 74 ? 5.478 1.443 -3.446 1.00 88.00 74 ALA A N 1
ATOM 556 C CA . ALA A 1 74 ? 4.531 0.476 -2.902 1.00 88.00 74 ALA A CA 1
ATOM 557 C C . ALA A 1 74 ? 4.870 0.109 -1.449 1.00 88.00 74 ALA A C 1
ATOM 559 O O . ALA A 1 74 ? 3.978 0.038 -0.601 1.00 88.00 74 ALA A O 1
ATOM 560 N N . LEU A 1 75 ? 6.157 -0.074 -1.147 1.00 92.50 75 LEU A N 1
ATOM 561 C CA . LEU A 1 75 ? 6.634 -0.440 0.181 1.00 92.50 75 LEU A CA 1
ATOM 562 C C . LEU A 1 75 ? 6.437 0.680 1.209 1.00 92.50 75 LEU A C 1
ATOM 564 O O . LEU A 1 75 ? 5.995 0.405 2.328 1.00 92.50 75 LEU A O 1
ATOM 568 N N . GLU A 1 76 ? 6.704 1.933 0.840 1.00 91.62 76 GLU A N 1
ATOM 569 C CA . GLU A 1 76 ? 6.450 3.098 1.700 1.00 91.62 76 GLU A CA 1
ATOM 570 C C . GLU A 1 76 ? 4.967 3.204 2.085 1.00 91.62 76 GLU A C 1
ATOM 572 O O . GLU A 1 76 ? 4.612 3.304 3.266 1.00 91.62 76 GLU A O 1
ATOM 577 N N . LEU A 1 77 ? 4.085 3.116 1.087 1.00 89.38 77 LEU A N 1
ATOM 578 C CA . LEU A 1 77 ? 2.638 3.226 1.274 1.00 89.38 77 LEU A CA 1
ATOM 579 C C . LEU A 1 77 ? 2.075 2.054 2.080 1.00 89.38 77 LEU A C 1
ATOM 581 O O . LEU A 1 77 ? 1.282 2.263 3.002 1.00 89.38 77 LEU A O 1
ATOM 585 N N . ALA A 1 78 ? 2.525 0.832 1.789 1.00 92.56 78 ALA A N 1
ATOM 586 C CA . ALA A 1 78 ? 2.123 -0.350 2.537 1.00 92.56 78 ALA A CA 1
ATOM 587 C C . ALA A 1 78 ? 2.593 -0.274 3.997 1.00 92.56 78 ALA A C 1
ATOM 589 O O . ALA A 1 78 ? 1.827 -0.570 4.912 1.00 92.56 78 ALA A O 1
ATOM 590 N N . SER A 1 79 ? 3.815 0.199 4.252 1.00 93.81 79 SER A N 1
ATOM 591 C CA . SER A 1 79 ? 4.332 0.368 5.618 1.00 93.81 79 SER A CA 1
ATOM 592 C C . SER A 1 79 ? 3.494 1.364 6.426 1.00 93.81 79 SER A C 1
ATOM 594 O O . SER A 1 79 ? 3.158 1.104 7.586 1.00 93.81 79 SER A O 1
ATOM 596 N N . SER A 1 80 ? 3.081 2.467 5.795 1.00 91.31 80 SER A N 1
ATOM 597 C CA . SER A 1 80 ? 2.159 3.435 6.397 1.00 91.31 80 SER A CA 1
ATOM 598 C C . SER A 1 80 ? 0.780 2.815 6.683 1.00 91.31 80 SER A C 1
ATOM 600 O O . SER A 1 80 ? 0.246 2.948 7.789 1.00 91.31 80 SER A O 1
ATOM 602 N N . ALA A 1 81 ? 0.232 2.033 5.745 1.00 89.94 81 ALA A N 1
ATOM 603 C CA . ALA A 1 81 ? -1.029 1.312 5.938 1.00 89.94 81 ALA A CA 1
ATOM 604 C C . ALA A 1 81 ? -0.967 0.316 7.113 1.00 89.94 81 ALA A C 1
ATOM 606 O O . ALA A 1 81 ? -1.907 0.251 7.911 1.00 89.94 81 ALA A O 1
ATOM 607 N N . VAL A 1 82 ? 0.146 -0.416 7.284 1.00 93.62 82 VAL A N 1
ATOM 608 C CA . VAL A 1 82 ? 0.346 -1.329 8.429 1.00 93.62 82 VAL A CA 1
ATOM 609 C C . VAL A 1 82 ? 0.253 -0.577 9.753 1.00 93.62 82 VAL A C 1
ATOM 611 O O . VAL A 1 82 ? -0.408 -1.057 10.678 1.00 93.62 82 VAL A O 1
ATOM 614 N N . ALA A 1 83 ? 0.897 0.589 9.865 1.00 91.19 83 ALA A N 1
ATOM 615 C CA . ALA A 1 83 ? 0.868 1.384 11.089 1.00 91.19 83 ALA A CA 1
ATOM 616 C C . ALA A 1 83 ? -0.571 1.772 11.468 1.00 91.19 83 ALA A C 1
ATOM 618 O O . ALA A 1 83 ? -0.971 1.609 12.624 1.00 91.19 83 ALA A O 1
ATOM 619 N N . HIS A 1 84 ? -1.377 2.192 10.490 1.00 88.38 84 HIS A N 1
ATOM 620 C CA . HIS A 1 84 ? -2.776 2.541 10.720 1.00 88.38 84 HIS A CA 1
ATOM 621 C C . HIS A 1 84 ? -3.653 1.325 11.047 1.00 88.38 84 HIS A C 1
ATOM 623 O O . HIS A 1 84 ? -4.388 1.357 12.035 1.00 88.38 84 HIS A O 1
ATOM 629 N N . PHE A 1 85 ? -3.549 0.220 10.304 1.00 90.56 85 PHE A N 1
ATOM 630 C CA . PHE A 1 85 ? -4.341 -0.980 10.597 1.00 90.56 85 PHE A CA 1
ATOM 631 C C . PHE A 1 85 ? -3.994 -1.615 11.947 1.00 90.56 85 PHE A C 1
ATOM 633 O O . PHE A 1 85 ? -4.884 -2.149 12.611 1.00 90.56 85 PHE A O 1
ATOM 640 N N . ARG A 1 86 ? -2.738 -1.517 12.403 1.00 91.38 86 ARG A N 1
ATOM 641 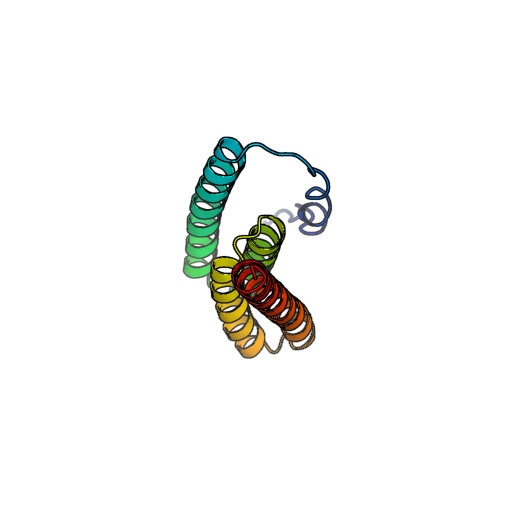C CA . ARG A 1 86 ? -2.347 -1.938 13.759 1.00 91.38 86 ARG A CA 1
ATOM 642 C C . ARG A 1 86 ? -3.015 -1.088 14.835 1.00 91.38 86 ARG A C 1
ATOM 644 O O . ARG A 1 86 ? -3.532 -1.648 15.795 1.00 91.38 86 ARG A O 1
ATOM 651 N N . GLN A 1 87 ? -3.055 0.234 14.659 1.00 90.25 87 GLN A N 1
ATOM 652 C CA . GLN A 1 87 ? -3.751 1.133 15.590 1.00 90.25 87 GLN A CA 1
ATOM 653 C C . GLN A 1 87 ? -5.261 0.863 15.651 1.00 90.25 87 GLN A C 1
ATOM 655 O O . GLN A 1 87 ? -5.877 1.080 16.689 1.00 90.25 87 GLN A O 1
ATOM 660 N N . LEU A 1 88 ? -5.849 0.379 14.554 1.00 88.12 88 LEU A N 1
ATOM 661 C CA . LEU A 1 88 ? -7.267 0.019 14.459 1.00 88.12 88 LEU A CA 1
ATOM 662 C C . LEU A 1 88 ? -7.579 -1.411 14.934 1.00 88.12 88 LEU A C 1
ATOM 664 O O . LEU A 1 88 ? -8.743 -1.796 14.971 1.00 88.12 88 LEU A O 1
ATOM 668 N N . GLY A 1 89 ? -6.566 -2.225 15.255 1.00 91.00 89 GLY A N 1
ATOM 669 C CA . GLY A 1 89 ? -6.754 -3.643 15.584 1.00 91.00 89 GLY A CA 1
ATOM 670 C C . GLY A 1 89 ? -7.181 -4.517 14.393 1.00 91.00 89 GLY A C 1
ATOM 671 O O . GLY A 1 89 ? -7.622 -5.650 14.577 1.00 91.00 89 GLY A O 1
ATOM 672 N N . ALA A 1 90 ? -7.037 -4.030 13.157 1.00 90.06 90 ALA A N 1
ATOM 673 C CA . ALA A 1 90 ? -7.476 -4.703 11.936 1.00 90.06 90 ALA A CA 1
ATOM 674 C C . ALA A 1 90 ? -6.457 -5.756 11.449 1.00 90.06 90 ALA A C 1
ATOM 676 O O . ALA A 1 90 ? -5.904 -5.662 10.353 1.00 90.06 90 ALA A O 1
ATOM 677 N N . LEU A 1 91 ? -6.212 -6.796 12.254 1.00 90.06 91 LEU A N 1
ATOM 678 C CA . LEU A 1 91 ? -5.164 -7.805 12.015 1.00 90.06 91 LEU A CA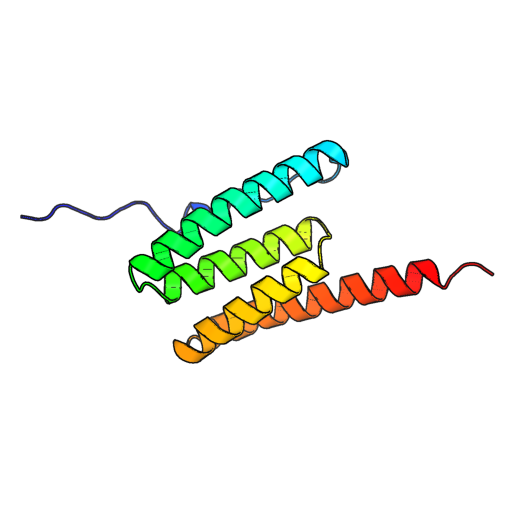 1
ATOM 679 C C . LEU A 1 91 ? -5.280 -8.527 10.663 1.00 90.06 91 LEU A C 1
ATOM 681 O O . LEU A 1 91 ? -4.271 -8.795 10.015 1.00 90.06 91 LEU A O 1
ATOM 685 N N . LYS A 1 92 ? -6.505 -8.791 10.193 1.00 92.19 92 LYS A N 1
ATOM 686 C CA . LYS A 1 92 ? -6.726 -9.400 8.871 1.00 92.19 92 LYS A CA 1
ATOM 687 C C . LYS A 1 92 ? -6.209 -8.507 7.739 1.00 92.19 92 LYS A C 1
ATOM 689 O O . LYS A 1 92 ? -5.643 -9.010 6.776 1.00 92.19 92 LYS A O 1
ATOM 694 N N . ARG A 1 93 ? -6.397 -7.188 7.858 1.00 89.31 93 ARG A N 1
ATOM 695 C CA . ARG A 1 93 ? -5.916 -6.209 6.872 1.00 89.31 93 ARG A CA 1
ATOM 696 C C . ARG A 1 93 ? -4.404 -6.059 6.956 1.00 89.31 93 ARG A C 1
ATOM 698 O O . ARG A 1 93 ? -3.758 -6.022 5.920 1.00 89.31 93 ARG A O 1
ATOM 705 N N . VAL A 1 94 ? -3.832 -6.104 8.163 1.00 92.25 94 VAL A N 1
ATOM 706 C CA . VAL A 1 94 ? -2.370 -6.161 8.340 1.00 92.25 94 VAL A CA 1
ATOM 707 C C . VAL A 1 94 ? -1.765 -7.322 7.548 1.00 92.25 94 VAL A C 1
ATOM 709 O O . VAL A 1 94 ? -0.777 -7.104 6.861 1.00 92.25 94 VAL A O 1
ATOM 712 N N . GLY A 1 95 ? -2.369 -8.516 7.579 1.00 93.00 95 GLY A N 1
ATOM 713 C CA . GLY A 1 95 ? -1.904 -9.656 6.778 1.00 93.00 95 GLY A CA 1
ATOM 714 C C . GLY A 1 95 ? -1.849 -9.353 5.277 1.00 93.00 95 GLY A C 1
ATOM 715 O O . GLY A 1 95 ? -0.808 -9.525 4.657 1.00 93.00 95 GLY A O 1
ATOM 716 N N . VAL A 1 96 ? -2.931 -8.798 4.722 1.00 93.44 96 VAL A N 1
ATOM 717 C CA . VAL A 1 96 ? -2.995 -8.412 3.298 1.00 93.44 96 VAL A CA 1
ATOM 718 C C . VAL A 1 96 ? -1.910 -7.395 2.937 1.00 93.44 96 VAL A C 1
ATOM 720 O O . VAL A 1 96 ? -1.264 -7.507 1.899 1.00 93.44 96 VAL A O 1
ATOM 723 N N . VAL A 1 97 ? -1.686 -6.399 3.794 1.00 92.81 97 VAL A N 1
ATOM 724 C CA . VAL A 1 97 ? -0.665 -5.376 3.540 1.00 92.81 97 VAL A CA 1
ATOM 725 C C . VAL A 1 97 ? 0.751 -5.950 3.654 1.00 92.81 97 VAL A C 1
ATOM 727 O O . VAL A 1 97 ? 1.633 -5.559 2.892 1.00 92.81 97 VAL A O 1
ATOM 730 N N . LEU A 1 98 ? 0.982 -6.908 4.553 1.00 95.25 98 LEU A N 1
ATOM 731 C CA . LEU A 1 98 ? 2.262 -7.613 4.636 1.00 95.25 98 LEU A CA 1
ATOM 732 C C . LEU A 1 98 ? 2.540 -8.445 3.378 1.00 95.25 98 LEU A C 1
ATOM 734 O O . LEU A 1 98 ? 3.687 -8.476 2.940 1.00 95.25 98 LEU A O 1
ATOM 738 N N . ASP A 1 99 ? 1.519 -9.036 2.754 1.00 94.94 99 ASP A N 1
ATOM 7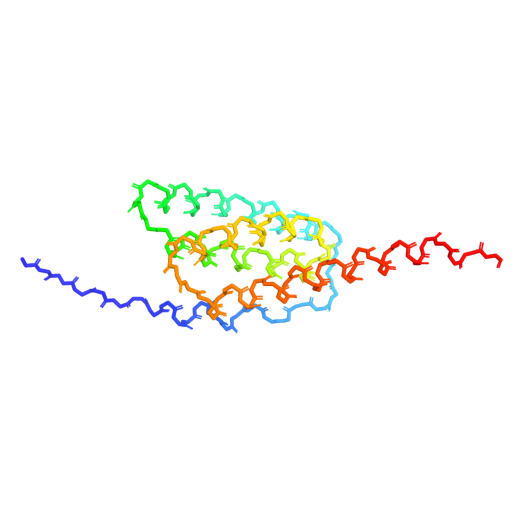39 C CA . ASP A 1 99 ? 1.678 -9.721 1.464 1.00 94.94 99 ASP A CA 1
ATOM 740 C C . ASP A 1 99 ? 2.104 -8.741 0.357 1.00 94.94 99 ASP A C 1
ATOM 742 O O . ASP A 1 99 ? 2.943 -9.071 -0.484 1.00 94.94 99 ASP A O 1
ATOM 746 N N . ILE A 1 100 ? 1.579 -7.510 0.364 1.00 91.75 100 ILE A N 1
ATOM 747 C CA . ILE A 1 100 ? 2.010 -6.448 -0.562 1.00 91.75 100 ILE A CA 1
ATOM 748 C C . ILE A 1 100 ? 3.483 -6.091 -0.321 1.00 91.75 100 ILE A C 1
ATOM 750 O O . ILE A 1 100 ? 4.250 -6.024 -1.279 1.00 91.75 100 ILE A O 1
ATOM 754 N N . ILE A 1 101 ? 3.904 -5.927 0.939 1.00 94.38 101 ILE A N 1
ATOM 755 C CA . ILE A 1 101 ? 5.308 -5.646 1.295 1.00 94.38 101 ILE A CA 1
ATOM 756 C C . ILE A 1 101 ? 6.227 -6.793 0.863 1.00 94.38 101 ILE A C 1
ATOM 758 O O . ILE A 1 101 ? 7.291 -6.553 0.294 1.00 94.38 101 ILE A O 1
ATOM 762 N N . ALA A 1 102 ? 5.818 -8.040 1.099 1.00 94.62 102 ALA A N 1
ATOM 763 C CA . ALA A 1 102 ? 6.582 -9.212 0.692 1.00 94.62 102 ALA A CA 1
ATOM 764 C C . ALA A 1 102 ? 6.770 -9.247 -0.831 1.00 94.62 102 ALA A C 1
ATOM 766 O O . ALA A 1 102 ? 7.890 -9.422 -1.309 1.00 94.62 102 ALA A O 1
ATOM 767 N N . ASN A 1 103 ? 5.702 -9.012 -1.596 1.00 92.44 103 ASN A N 1
ATOM 768 C CA . ASN A 1 103 ? 5.785 -8.944 -3.053 1.00 92.44 103 ASN A CA 1
ATOM 769 C C . ASN A 1 103 ? 6.658 -7.776 -3.533 1.00 92.44 103 ASN A C 1
ATOM 771 O O . ASN A 1 103 ? 7.471 -7.974 -4.432 1.00 92.44 103 ASN A O 1
ATOM 775 N N . ALA A 1 104 ? 6.560 -6.602 -2.904 1.00 91.44 104 ALA A N 1
ATOM 776 C CA . ALA A 1 104 ? 7.417 -5.459 -3.218 1.00 91.44 104 ALA A CA 1
ATOM 777 C C . ALA A 1 104 ? 8.903 -5.791 -3.015 1.00 91.44 104 ALA A C 1
ATOM 779 O O . ALA A 1 104 ? 9.724 -5.532 -3.891 1.00 91.44 104 ALA A O 1
ATOM 780 N N . HIS A 1 105 ? 9.252 -6.440 -1.901 1.00 92.00 105 HIS A N 1
ATOM 781 C CA . HIS A 1 105 ? 10.617 -6.907 -1.668 1.00 92.00 105 HIS A CA 1
ATOM 782 C C . HIS A 1 105 ? 11.076 -7.939 -2.701 1.00 92.00 105 HIS A C 1
ATOM 784 O O . HIS A 1 105 ? 12.213 -7.863 -3.163 1.00 92.00 105 HIS A O 1
ATOM 790 N N . LEU A 1 106 ? 10.213 -8.885 -3.083 1.00 91.62 106 LEU A N 1
ATOM 791 C CA . LEU A 1 106 ? 10.539 -9.873 -4.114 1.00 91.62 106 LEU A CA 1
ATOM 792 C C . LEU A 1 106 ? 10.802 -9.218 -5.474 1.00 91.62 106 LEU A C 1
ATOM 794 O O . LEU A 1 106 ? 11.710 -9.647 -6.182 1.00 91.62 106 LEU A O 1
ATOM 798 N N . GLU A 1 107 ? 10.040 -8.191 -5.850 1.00 87.31 107 GLU A N 1
ATOM 799 C CA . GLU A 1 107 ? 10.276 -7.448 -7.090 1.00 87.31 107 GLU A CA 1
ATOM 800 C C . GLU A 1 107 ? 11.586 -6.659 -7.061 1.00 87.31 107 GLU A C 1
ATOM 802 O O . GLU A 1 107 ? 12.352 -6.739 -8.021 1.00 87.31 107 GLU A O 1
ATOM 807 N N . ILE A 1 108 ? 11.892 -5.982 -5.948 1.00 88.38 108 ILE A N 1
ATOM 808 C CA . ILE A 1 108 ? 13.173 -5.282 -5.763 1.00 88.38 108 ILE A CA 1
ATOM 809 C C . ILE A 1 108 ? 14.337 -6.271 -5.897 1.00 88.38 108 ILE A C 1
ATOM 811 O O . ILE A 1 108 ? 15.269 -6.032 -6.661 1.00 88.38 108 ILE A O 1
ATOM 815 N N . LEU A 1 109 ? 14.268 -7.414 -5.206 1.00 87.25 109 LEU A N 1
ATOM 816 C CA . LEU A 1 109 ? 15.306 -8.448 -5.264 1.00 87.25 109 LEU A CA 1
ATOM 817 C C . LEU A 1 109 ? 15.497 -8.994 -6.684 1.00 87.25 109 LEU A C 1
ATOM 819 O O . LEU A 1 109 ? 16.627 -9.091 -7.151 1.00 87.25 109 LEU A O 1
ATOM 823 N N . ARG A 1 110 ? 14.407 -9.277 -7.406 1.00 83.94 110 ARG A N 1
ATOM 824 C CA . ARG A 1 110 ? 14.469 -9.731 -8.806 1.00 83.94 110 ARG A CA 1
ATOM 825 C C . ARG A 1 110 ? 15.074 -8.680 -9.737 1.00 83.94 110 ARG A C 1
ATOM 827 O O . ARG A 1 110 ? 15.822 -9.036 -10.645 1.00 83.94 110 ARG A O 1
ATOM 834 N N . GLY A 1 111 ? 14.775 -7.400 -9.512 1.00 75.06 111 GLY A N 1
ATOM 835 C CA . GLY A 1 111 ? 15.383 -6.290 -10.249 1.00 75.06 111 GLY A CA 1
ATOM 836 C C . GLY A 1 111 ? 16.896 -6.192 -10.023 1.00 75.06 111 GLY A C 1
ATOM 837 O O . GLY A 1 111 ? 17.645 -5.952 -10.968 1.00 75.06 111 GLY A O 1
ATOM 838 N N . LEU A 1 112 ? 17.355 -6.453 -8.795 1.00 64.94 112 LEU A N 1
ATOM 839 C CA . LEU A 1 112 ? 18.779 -6.478 -8.445 1.00 64.94 112 LEU A CA 1
ATOM 840 C C . LEU A 1 112 ? 19.504 -7.709 -9.015 1.00 64.94 112 LEU A C 1
ATOM 842 O O . LEU A 1 112 ? 20.621 -7.585 -9.517 1.00 64.94 112 LEU A O 1
ATOM 846 N N . GLU A 1 113 ? 18.875 -8.888 -8.993 1.00 58.47 113 GLU A N 1
ATOM 847 C CA . GLU A 1 113 ? 19.446 -10.123 -9.552 1.00 58.47 113 GLU A CA 1
ATOM 848 C C . GLU A 1 113 ? 19.573 -10.070 -11.084 1.00 58.47 113 GLU A C 1
ATOM 850 O O . GLU A 1 113 ? 20.568 -10.543 -11.638 1.00 58.47 113 GLU A O 1
ATOM 855 N N . GLY A 1 114 ? 18.631 -9.418 -11.777 1.00 53.81 114 GLY A N 1
ATOM 856 C CA . GLY A 1 114 ? 18.709 -9.180 -13.223 1.00 53.81 114 GLY A CA 1
ATOM 857 C C . GLY A 1 114 ? 19.863 -8.260 -13.649 1.00 53.81 114 GLY A C 1
ATOM 858 O O . GLY A 1 114 ? 20.362 -8.387 -14.764 1.00 53.81 114 GLY A O 1
ATOM 859 N N . ALA A 1 115 ? 20.335 -7.379 -12.761 1.00 49.72 115 ALA A N 1
ATOM 860 C CA . ALA A 1 115 ? 21.471 -6.487 -13.015 1.00 49.72 115 ALA A CA 1
ATOM 861 C C . ALA A 1 115 ? 22.844 -7.142 -12.743 1.00 49.72 115 ALA A C 1
ATOM 863 O O . ALA A 1 115 ? 23.868 -6.634 -13.197 1.00 49.72 115 ALA A O 1
ATOM 864 N N . GLY A 1 116 ? 22.880 -8.272 -12.025 1.00 42.28 116 GLY A N 1
ATOM 865 C CA . GLY A 1 116 ? 24.108 -9.011 -11.688 1.00 42.28 116 GLY A CA 1
ATOM 866 C C . GLY A 1 116 ? 24.435 -10.195 -12.611 1.00 42.28 116 GLY A C 1
ATOM 867 O O . GLY A 1 116 ? 25.472 -10.837 -12.441 1.00 42.28 116 GLY A O 1
ATOM 868 N N . GLY A 1 117 ? 23.563 -10.502 -13.576 1.00 42.06 117 GLY A N 1
ATOM 869 C CA . GLY A 1 117 ? 23.636 -11.676 -14.451 1.00 42.06 117 GLY A CA 1
ATOM 870 C C . GLY A 1 117 ? 24.195 -11.402 -15.848 1.00 42.06 117 GLY A C 1
ATOM 871 O O . GLY A 1 117 ? 23.618 -11.859 -16.827 1.00 42.06 117 GLY A O 1
ATOM 872 N N . GLY A 1 118 ? 25.287 -10.646 -15.959 1.00 43.56 118 GLY A N 1
ATOM 873 C CA . GLY A 1 118 ? 26.041 -10.482 -17.205 1.00 43.56 118 GLY A CA 1
ATOM 874 C C . GLY A 1 118 ? 27.494 -10.888 -16.991 1.00 43.56 118 GLY A C 1
ATOM 875 O O . GLY A 1 118 ? 28.300 -10.065 -16.566 1.00 43.56 118 GLY A O 1
ATOM 876 N N . ARG A 1 119 ? 27.816 -12.159 -17.238 1.00 37.62 119 ARG A N 1
ATOM 877 C CA . ARG A 1 119 ? 29.192 -12.619 -17.468 1.00 37.62 119 ARG A CA 1
ATOM 878 C C . ARG A 1 119 ? 29.304 -13.134 -18.888 1.00 37.62 119 ARG A C 1
ATOM 880 O O . ARG A 1 119 ? 28.350 -13.822 -19.312 1.00 37.62 119 ARG A O 1
#

Radius of gyration: 16.6 Å; chains: 1; bounding box: 63×29×38 Å

Foldseek 3Di:
DDDDDDDPPVVVPPPPDDDDDDDPVVLVVVLVVLVVVLVVQLVVCVVVVPLVSNLVSLQVSLVVCLVSLVLVSSLVSLVVSLVSCVVVVVVVVNVSSVVSNVSSVVSVVVVVVVVVPDD

Sequence (119 aa):
TEPALEVPLAAARCTLLEVRGQEPSDRLLRAQELEDRLGKEVARHFLSGNRDALACTLESAALAFLKDGASEKALELASSAVAHFRQLGALKRVGVVLDIIANAHLEILRGLEGAGGGR

Organism: NCBI:txid311494